Protein AF-A0A954F6G9-F1 (afdb_monomer_lite)

Foldseek 3Di:
DQQLLEDPQDPPPRHLQVLLVQLLVLLLVLLLVLLCVPCVPDDPVVSVVLSCVCLPLQLQLVLLVVVVSLVVRDHHPVDDSVDDDSNRSSSSSSSVLSVCCVPPNSVSSSVCSCVSSDCSSVPDPVPPDDDPVQVVQQVVCVVVVHDGDDDDFPDWDDDPVDIDTD

Secondary structure (DSSP, 8-state):
-TTTTB-TTSTTS--THHHHHHHHHHHHHHHHHHHHHH-TTS-HHHHHHHHHHHTSHHHHHHHHHHTTHHHH-B--TTS-GGG--HHHHHHHHHHHHHHHHHHHHHHHHHHHHHHHHGGGGG--TTS-PPP-HHHHHHHHHHHTTPPPPP-----EES-TTS-EE-

Sequence (166 aa):
MDLALTHASCASGESNERLEFLGDTVLDLIVAHDLFQRHPEQAEGELTQMKSNLVSRATLAHVARELELHRVAKIGGGLNRSSLSKSTLANLYEALVGAIYLDSGLQSARDFVRTSMGSRFRIDSAQKSAPIPKQELQQYAQQQGGDPPTYELLETRGEAHARAFL

pLDDT: mean 83.55, std 13.81, range [40.75, 98.19]

Radius of gyration: 19.76 Å; chains: 1; bounding box: 48×32×52 Å

Structure (mmCIF, N/CA/C/O backbone):
data_AF-A0A954F6G9-F1
#
_entry.id   AF-A0A954F6G9-F1
#
loop_
_atom_site.group_PDB
_atom_site.id
_atom_site.type_symbol
_atom_site.label_atom_id
_atom_site.label_alt_id
_atom_site.label_comp_id
_atom_site.label_asym_id
_atom_site.label_entity_id
_atom_site.label_seq_id
_atom_site.pdbx_PDB_ins_code
_atom_site.Cartn_x
_atom_site.Cartn_y
_atom_site.Cartn_z
_atom_site.occupancy
_atom_site.B_iso_or_equiv
_atom_site.auth_seq_id
_atom_site.auth_comp_id
_atom_site.auth_asym_id
_atom_site.auth_atom_id
_atom_site.pdbx_PDB_model_num
ATOM 1 N N . MET A 1 1 ? 2.674 -2.267 -16.901 1.00 65.88 1 MET A N 1
ATOM 2 C CA . MET A 1 1 ? 3.231 -3.152 -15.846 1.00 65.88 1 MET A CA 1
ATOM 3 C C . MET A 1 1 ? 4.739 -2.998 -15.641 1.00 65.88 1 MET A C 1
ATOM 5 O O . MET A 1 1 ? 5.146 -2.866 -14.496 1.00 65.88 1 MET A O 1
ATOM 9 N N . ASP A 1 2 ? 5.571 -2.977 -16.690 1.00 71.38 2 ASP A N 1
ATOM 10 C CA . ASP A 1 2 ? 7.042 -2.966 -16.542 1.00 71.38 2 ASP A CA 1
ATOM 11 C C . ASP A 1 2 ? 7.626 -1.822 -15.693 1.00 71.38 2 ASP A C 1
ATOM 13 O O . ASP A 1 2 ? 8.581 -2.044 -14.948 1.00 71.38 2 ASP A O 1
ATOM 17 N N . LEU A 1 3 ? 7.050 -0.617 -15.776 1.00 72.94 3 LEU A N 1
ATOM 18 C CA . LEU A 1 3 ? 7.509 0.541 -15.003 1.00 72.94 3 LEU A CA 1
ATOM 19 C C . LEU A 1 3 ? 7.247 0.383 -13.497 1.00 72.94 3 LEU A C 1
ATOM 21 O O . LEU A 1 3 ? 8.101 0.750 -12.705 1.00 72.94 3 LEU A O 1
ATOM 25 N N . ALA A 1 4 ? 6.130 -0.234 -13.088 1.00 66.38 4 ALA A N 1
ATOM 26 C CA . ALA A 1 4 ? 5.790 -0.426 -11.669 1.00 66.38 4 ALA A CA 1
ATOM 27 C C . ALA A 1 4 ? 6.823 -1.277 -10.918 1.00 66.38 4 ALA A C 1
ATOM 29 O O . ALA A 1 4 ? 7.064 -1.087 -9.727 1.00 66.38 4 ALA A O 1
ATOM 30 N N . LEU A 1 5 ? 7.453 -2.204 -11.640 1.00 75.50 5 LEU A N 1
ATOM 31 C CA . LEU A 1 5 ? 8.467 -3.106 -11.110 1.00 75.50 5 LEU A CA 1
ATOM 32 C C . LEU A 1 5 ? 9.878 -2.504 -11.142 1.00 75.50 5 LEU A C 1
ATOM 34 O O . LEU A 1 5 ? 10.811 -3.172 -10.710 1.00 75.50 5 LEU A O 1
ATOM 38 N N . THR A 1 6 ? 10.061 -1.287 -11.661 1.00 74.00 6 THR A N 1
ATOM 39 C CA . THR A 1 6 ? 11.381 -0.672 -11.849 1.00 74.00 6 THR A CA 1
ATOM 40 C C . THR A 1 6 ? 11.707 0.264 -10.695 1.00 74.00 6 THR A C 1
ATOM 42 O O . THR A 1 6 ? 11.185 1.371 -10.600 1.00 74.00 6 THR A O 1
ATOM 45 N N . HIS A 1 7 ? 12.580 -0.188 -9.799 1.00 75.69 7 HIS A N 1
ATOM 46 C CA . HIS A 1 7 ? 13.015 0.606 -8.655 1.00 75.69 7 HIS A CA 1
ATOM 47 C C . HIS A 1 7 ? 13.917 1.775 -9.088 1.00 75.69 7 HIS A C 1
ATOM 49 O O . HIS A 1 7 ? 14.687 1.650 -10.040 1.00 75.69 7 HIS A O 1
ATOM 55 N N . ALA A 1 8 ? 13.913 2.874 -8.325 1.00 72.19 8 ALA A N 1
ATOM 56 C CA . ALA A 1 8 ? 14.722 4.075 -8.580 1.00 72.19 8 ALA A CA 1
ATOM 57 C C . ALA A 1 8 ? 16.247 3.837 -8.646 1.00 72.19 8 ALA A C 1
ATOM 59 O O . ALA A 1 8 ? 16.993 4.660 -9.161 1.00 72.19 8 ALA A O 1
ATOM 60 N N . SER A 1 9 ? 16.731 2.690 -8.159 1.00 60.03 9 SER A N 1
ATOM 61 C CA . SER A 1 9 ? 18.142 2.294 -8.286 1.00 60.03 9 SER A CA 1
ATOM 62 C C . SER A 1 9 ? 18.535 1.807 -9.686 1.00 60.03 9 SER A C 1
ATOM 64 O O . SER A 1 9 ? 19.716 1.557 -9.935 1.00 60.03 9 SER A O 1
ATOM 66 N N . CYS A 1 10 ? 17.578 1.630 -10.599 1.00 64.31 10 CYS A N 1
ATOM 67 C CA . CYS A 1 10 ? 17.859 1.360 -12.002 1.00 64.31 10 CYS A CA 1
ATOM 68 C C . CYS A 1 10 ? 18.316 2.651 -12.701 1.00 64.31 10 CYS A C 1
ATOM 70 O O . CYS A 1 10 ? 17.634 3.667 -12.662 1.00 64.31 10 CYS A O 1
ATOM 72 N N . ALA A 1 11 ? 19.458 2.601 -13.392 1.00 56.81 11 ALA A N 1
ATOM 73 C CA . ALA A 1 11 ? 20.087 3.750 -14.057 1.00 56.81 11 ALA A CA 1
ATOM 74 C C . ALA A 1 11 ? 19.314 4.306 -15.282 1.00 56.81 11 ALA A C 1
ATOM 76 O O . ALA A 1 11 ? 19.848 5.122 -16.026 1.00 56.81 11 ALA A O 1
ATOM 77 N N . SER A 1 12 ? 18.080 3.852 -15.525 1.00 58.03 12 SER A N 1
ATOM 78 C CA . SER A 1 12 ? 17.291 4.109 -16.739 1.00 58.03 12 SER A CA 1
ATOM 79 C C . SER A 1 12 ? 16.444 5.388 -16.709 1.00 58.03 12 SER A C 1
ATOM 81 O O . SER A 1 12 ? 15.658 5.604 -17.624 1.00 58.03 12 SER A O 1
ATOM 83 N N . GLY A 1 13 ? 16.584 6.247 -15.695 1.00 58.19 13 GLY A N 1
ATOM 84 C CA . GLY A 1 13 ? 15.950 7.574 -15.642 1.00 58.19 13 GLY A CA 1
ATOM 85 C C . GLY A 1 13 ? 14.451 7.592 -15.305 1.00 58.19 13 GLY A C 1
ATOM 86 O O . GLY A 1 13 ? 13.997 8.553 -14.694 1.00 58.19 13 GLY A O 1
ATOM 87 N N . GLU A 1 14 ? 13.697 6.534 -15.621 1.00 64.44 14 GLU A N 1
ATOM 88 C CA . GLU A 1 14 ? 12.299 6.364 -15.197 1.00 64.44 14 GLU A CA 1
ATOM 89 C C . GLU A 1 14 ? 12.185 5.332 -14.062 1.00 64.44 14 GLU A C 1
ATOM 91 O O . GLU A 1 14 ? 12.505 4.152 -14.235 1.00 64.44 14 GLU A O 1
ATOM 96 N N . SER A 1 15 ? 11.740 5.797 -12.890 1.00 78.75 15 SER A N 1
ATOM 97 C CA . SER A 1 15 ? 11.483 5.006 -11.681 1.00 78.75 15 SER A CA 1
ATOM 98 C C . SER A 1 15 ? 9.979 4.783 -11.479 1.00 78.75 15 SER A C 1
ATOM 100 O O . SER A 1 15 ? 9.130 5.485 -12.038 1.00 78.75 15 SER A O 1
ATOM 102 N N . ASN A 1 16 ? 9.630 3.821 -10.630 1.00 86.62 16 ASN A N 1
ATOM 103 C CA . ASN A 1 16 ? 8.250 3.580 -10.225 1.00 86.62 16 ASN A CA 1
ATOM 104 C C . ASN A 1 16 ? 7.673 4.641 -9.266 1.00 86.62 16 ASN A C 1
ATOM 106 O O . ASN A 1 16 ? 6.495 4.552 -8.942 1.00 86.62 16 ASN A O 1
ATOM 110 N N . GLU A 1 17 ? 8.430 5.667 -8.866 1.00 89.25 17 GLU A N 1
ATOM 111 C CA . GLU A 1 17 ? 8.031 6.649 -7.838 1.00 89.25 17 GLU A CA 1
ATOM 112 C C . GLU A 1 17 ? 6.766 7.437 -8.216 1.00 89.25 17 GLU A C 1
ATOM 114 O O . GLU A 1 17 ? 5.915 7.721 -7.378 1.00 89.25 17 GLU A O 1
ATOM 119 N N . ARG A 1 18 ? 6.580 7.758 -9.504 1.00 93.12 18 ARG A N 1
ATOM 120 C CA . ARG A 1 18 ? 5.346 8.422 -9.967 1.00 93.12 18 ARG A CA 1
ATOM 121 C C . ARG A 1 18 ? 4.127 7.503 -9.889 1.00 93.12 18 ARG A C 1
ATOM 123 O O . ARG A 1 18 ? 3.020 7.977 -9.643 1.00 93.12 18 ARG A O 1
ATOM 130 N N . LEU A 1 19 ? 4.329 6.208 -10.137 1.00 93.19 19 LEU A N 1
ATOM 131 C CA . LEU A 1 19 ? 3.275 5.203 -10.009 1.00 93.19 19 LEU A CA 1
ATOM 132 C C . LEU A 1 19 ? 2.983 4.901 -8.543 1.00 93.19 19 LEU A C 1
ATOM 134 O O . LEU A 1 19 ? 1.821 4.719 -8.213 1.00 93.19 19 LEU A O 1
ATOM 138 N N . GLU A 1 20 ? 4.007 4.873 -7.690 1.00 94.94 20 GLU A N 1
ATOM 139 C CA . GLU A 1 20 ? 3.883 4.778 -6.233 1.00 94.94 20 GLU A CA 1
ATOM 140 C C . GLU A 1 20 ? 3.014 5.917 -5.704 1.00 94.94 20 GLU A C 1
ATOM 142 O O . GLU A 1 20 ? 1.981 5.653 -5.105 1.00 94.94 20 GLU A O 1
ATOM 147 N N . PHE A 1 21 ? 3.350 7.169 -6.030 1.00 95.81 21 PHE A N 1
ATOM 148 C CA . PHE A 1 21 ? 2.579 8.342 -5.611 1.00 95.81 21 PHE A CA 1
ATOM 149 C C . PHE A 1 21 ? 1.091 8.254 -5.997 1.00 95.81 21 PHE A C 1
ATOM 151 O O . PHE A 1 21 ? 0.204 8.498 -5.179 1.00 95.81 21 PHE A O 1
ATOM 158 N N . LEU A 1 22 ? 0.802 7.887 -7.251 1.00 97.06 22 LEU A N 1
ATOM 159 C CA . LEU A 1 22 ? -0.576 7.701 -7.710 1.00 97.06 22 LEU A CA 1
ATOM 160 C C . LEU A 1 22 ? -1.248 6.513 -7.010 1.00 97.06 22 LEU A C 1
ATOM 162 O O . LEU A 1 22 ? -2.413 6.585 -6.621 1.00 97.06 22 LEU A O 1
ATOM 166 N N . GLY A 1 23 ? -0.515 5.413 -6.890 1.00 97.81 23 GLY A N 1
ATOM 167 C CA . GLY A 1 23 ? -0.977 4.160 -6.324 1.00 97.81 23 GLY A CA 1
ATOM 168 C C . GLY A 1 23 ? -1.319 4.253 -4.848 1.00 97.81 23 GLY A C 1
ATOM 169 O O . GLY A 1 23 ? -2.334 3.690 -4.456 1.00 97.81 23 GLY A O 1
ATOM 170 N N . ASP A 1 24 ? -0.545 5.009 -4.070 1.00 97.62 24 ASP A N 1
ATOM 171 C CA . ASP A 1 24 ? -0.822 5.329 -2.667 1.00 97.62 24 ASP A CA 1
ATOM 172 C C . ASP A 1 24 ? -2.183 6.021 -2.531 1.00 97.62 24 ASP A C 1
ATOM 174 O O . ASP A 1 24 ? -3.072 5.519 -1.849 1.00 97.62 24 ASP A O 1
ATOM 178 N N . THR A 1 25 ? -2.423 7.083 -3.310 1.00 98.19 25 THR A N 1
ATOM 179 C CA . THR A 1 25 ? -3.711 7.804 -3.290 1.00 98.19 25 THR A CA 1
ATOM 180 C C . THR A 1 25 ? -4.886 6.902 -3.690 1.00 98.19 25 THR A C 1
ATOM 182 O O . THR A 1 25 ? -5.958 6.943 -3.079 1.00 98.19 25 THR A O 1
ATOM 185 N N . VAL A 1 26 ? -4.706 6.073 -4.723 1.00 98.12 26 VAL A N 1
ATOM 186 C CA . VAL A 1 26 ? -5.742 5.134 -5.186 1.00 98.12 26 VAL A CA 1
ATOM 187 C C . VAL A 1 26 ? -6.017 4.054 -4.137 1.00 98.12 26 VAL A C 1
ATOM 189 O O . VAL A 1 26 ? -7.179 3.727 -3.884 1.00 98.12 26 VAL A O 1
ATOM 192 N N . LEU A 1 27 ? -4.970 3.510 -3.518 1.00 97.94 27 LEU A N 1
ATOM 193 C CA . LEU A 1 27 ? -5.073 2.519 -2.453 1.00 97.94 27 LEU A CA 1
ATOM 194 C C . LEU A 1 27 ? -5.817 3.094 -1.244 1.00 97.94 27 LEU A C 1
ATOM 196 O O . LEU A 1 27 ? -6.743 2.453 -0.745 1.00 97.94 27 LEU A O 1
ATOM 200 N N . ASP A 1 28 ? -5.468 4.309 -0.829 1.00 97.38 28 ASP A N 1
ATOM 201 C CA . ASP A 1 28 ? -6.100 5.008 0.289 1.00 97.38 28 ASP A CA 1
ATOM 202 C C . ASP A 1 28 ? -7.601 5.211 0.058 1.00 97.38 28 ASP A C 1
ATOM 204 O O . ASP A 1 28 ? -8.412 4.940 0.948 1.00 97.38 28 ASP A O 1
ATOM 208 N N . LEU A 1 29 ? -7.987 5.616 -1.159 1.00 97.88 29 LEU A N 1
ATOM 209 C CA . LEU A 1 29 ? -9.390 5.748 -1.554 1.00 97.88 29 LEU A CA 1
ATOM 210 C C . LEU A 1 29 ? -10.127 4.405 -1.480 1.00 97.88 29 LEU A C 1
ATOM 212 O O . LEU A 1 29 ? -11.224 4.335 -0.925 1.00 97.88 29 LEU A O 1
ATOM 216 N N . ILE A 1 30 ? -9.539 3.343 -2.039 1.00 96.31 30 ILE A N 1
ATOM 217 C CA . ILE A 1 30 ? -10.142 2.004 -2.054 1.00 96.31 30 ILE A CA 1
ATOM 218 C C . ILE A 1 30 ? -10.362 1.495 -0.626 1.00 96.31 30 ILE A C 1
ATOM 220 O O . ILE A 1 30 ? -11.447 1.000 -0.314 1.00 96.31 30 ILE A O 1
ATOM 224 N N . VAL A 1 31 ? -9.349 1.616 0.236 1.00 95.06 31 VAL A N 1
ATOM 225 C CA . VAL A 1 31 ? -9.421 1.142 1.624 1.00 95.06 31 VAL A CA 1
ATOM 226 C C . VAL A 1 31 ? -10.416 1.976 2.427 1.00 95.06 31 VAL A C 1
ATOM 228 O O . VAL A 1 31 ? -11.253 1.402 3.122 1.00 95.06 31 VAL A O 1
ATOM 231 N N . ALA A 1 32 ? -10.386 3.306 2.303 1.00 95.44 32 ALA A N 1
ATOM 232 C CA . ALA A 1 32 ? -11.336 4.180 2.988 1.00 95.44 32 ALA A CA 1
ATOM 233 C C . ALA A 1 32 ? -12.786 3.892 2.568 1.00 95.44 32 ALA A C 1
ATOM 235 O O . ALA A 1 32 ? -13.667 3.801 3.423 1.00 95.44 32 ALA A O 1
ATOM 236 N N . HIS A 1 33 ? -13.034 3.691 1.268 1.00 94.69 33 HIS A N 1
ATOM 237 C CA . HIS A 1 33 ? -14.361 3.342 0.754 1.00 94.69 33 HIS A CA 1
ATOM 238 C C . HIS A 1 33 ? -14.844 1.997 1.310 1.00 94.69 33 HIS A C 1
ATOM 240 O O . HIS A 1 33 ? -15.978 1.900 1.780 1.00 94.69 33 HIS A O 1
ATOM 246 N N . ASP A 1 34 ? -13.994 0.971 1.299 1.00 91.44 34 ASP A N 1
ATOM 247 C CA . ASP A 1 34 ? -14.367 -0.361 1.784 1.00 91.44 34 ASP A CA 1
ATOM 248 C C . ASP A 1 34 ? -14.638 -0.372 3.301 1.00 91.44 34 ASP A C 1
ATOM 250 O O . ASP A 1 34 ? -15.631 -0.960 3.735 1.00 91.44 34 ASP A O 1
ATOM 254 N N . LEU A 1 35 ? -13.833 0.345 4.095 1.00 91.56 35 LEU A N 1
ATOM 255 C CA . LEU A 1 35 ? -14.060 0.507 5.535 1.00 91.56 35 LEU A CA 1
ATOM 256 C C . LEU A 1 35 ? -15.363 1.260 5.828 1.00 91.56 35 LEU A C 1
ATOM 258 O O . LEU A 1 35 ? -16.164 0.791 6.634 1.00 91.56 35 LEU A O 1
ATOM 262 N N . PHE A 1 36 ? -15.611 2.374 5.131 1.00 92.50 36 PHE A N 1
ATOM 263 C CA . PHE A 1 36 ? -16.841 3.157 5.282 1.00 92.50 36 PHE A CA 1
ATOM 264 C C . PHE A 1 36 ? -18.099 2.323 5.001 1.00 92.50 36 PHE A C 1
ATOM 266 O O . PHE A 1 36 ? -19.104 2.455 5.694 1.00 92.50 36 PHE A O 1
ATOM 273 N N . GLN A 1 37 ? -18.056 1.437 3.999 1.00 90.94 37 GLN A N 1
ATOM 274 C CA . GLN A 1 37 ? -19.197 0.577 3.671 1.00 90.94 37 GLN A CA 1
ATOM 275 C C . GLN A 1 37 ? -19.403 -0.576 4.655 1.00 90.94 37 GLN A C 1
ATOM 277 O O . GLN A 1 37 ? -20.540 -1.004 4.851 1.00 90.94 37 GLN A O 1
ATOM 282 N N . ARG A 1 38 ? -18.327 -1.120 5.230 1.00 87.88 38 ARG A N 1
ATOM 283 C CA . ARG A 1 38 ? -18.398 -2.306 6.100 1.00 87.88 38 ARG A CA 1
ATOM 284 C C . ARG A 1 38 ? -18.653 -1.990 7.561 1.00 87.88 38 ARG A C 1
ATOM 286 O O . ARG A 1 38 ? -19.151 -2.859 8.267 1.00 87.88 38 ARG A O 1
ATOM 293 N N . HIS A 1 39 ? -18.314 -0.781 7.985 1.00 88.19 39 HIS A N 1
ATOM 294 C CA . HIS A 1 39 ? -18.376 -0.366 9.378 1.00 88.19 39 HIS A CA 1
ATOM 295 C C . HIS A 1 39 ? -19.186 0.931 9.541 1.00 88.19 39 HIS A C 1
ATOM 297 O O . HIS A 1 39 ? -18.642 1.935 10.005 1.00 88.19 39 HIS A O 1
ATOM 303 N N . PRO A 1 40 ? -20.474 0.947 9.140 1.00 89.69 40 PRO A N 1
ATOM 304 C CA . PRO A 1 40 ? -21.302 2.155 9.174 1.00 89.69 40 PRO A CA 1
ATOM 305 C C . PRO A 1 40 ? -21.521 2.719 10.588 1.00 89.69 40 PRO A C 1
ATOM 307 O O . PRO A 1 40 ? -21.887 3.884 10.729 1.00 89.69 40 PRO A O 1
ATOM 310 N N . GLU A 1 41 ? -21.321 1.910 11.627 1.00 89.81 41 GLU A N 1
ATOM 311 C CA . GLU A 1 41 ? -21.453 2.296 13.035 1.00 89.81 41 GLU A CA 1
ATOM 312 C C . GLU A 1 41 ? -20.169 2.837 13.684 1.00 89.81 41 GLU A C 1
ATOM 314 O O . GLU A 1 41 ? -20.234 3.336 14.807 1.00 89.81 41 GLU A O 1
ATOM 319 N N . GLN A 1 42 ? -19.012 2.722 13.024 1.00 87.56 42 GLN A N 1
ATOM 320 C CA . GLN A 1 42 ? -17.728 3.156 13.587 1.00 87.56 42 GLN A CA 1
ATOM 321 C C . GLN A 1 42 ? -17.524 4.666 13.422 1.00 87.56 42 GLN A C 1
ATOM 323 O O . GLN A 1 42 ? -17.931 5.272 12.425 1.00 87.56 42 GLN A O 1
ATOM 328 N N . ALA A 1 43 ? -16.854 5.278 14.395 1.00 91.06 43 ALA A N 1
ATOM 329 C CA . ALA A 1 43 ? -16.509 6.694 14.337 1.00 91.06 43 ALA A CA 1
ATOM 330 C C . ALA A 1 43 ? -15.362 6.959 13.343 1.00 91.06 43 ALA A C 1
ATOM 332 O O . ALA A 1 43 ? -14.548 6.083 13.051 1.00 91.06 43 ALA A O 1
ATOM 333 N N . GLU A 1 44 ? -15.240 8.203 12.869 1.00 91.88 44 GLU A N 1
ATOM 334 C CA . GLU A 1 44 ? -14.182 8.609 11.927 1.00 91.88 44 GLU A CA 1
ATOM 335 C C . GLU A 1 44 ? -12.775 8.240 12.426 1.00 91.88 44 GLU A C 1
ATOM 337 O O . GLU A 1 44 ? -12.007 7.645 11.675 1.00 91.88 44 GLU A O 1
ATOM 342 N N . GLY A 1 45 ? -12.463 8.486 13.702 1.00 89.12 45 GLY A N 1
ATOM 343 C CA . GLY A 1 45 ? -11.156 8.146 14.272 1.00 89.12 45 GLY A CA 1
ATOM 344 C C . GLY A 1 45 ? -10.847 6.642 14.254 1.00 89.12 45 GLY A C 1
ATOM 345 O O . GLY A 1 45 ? -9.705 6.248 14.012 1.00 89.12 45 GLY A O 1
ATOM 346 N N . GLU A 1 46 ? -11.860 5.791 14.442 1.00 88.38 46 GLU A N 1
ATOM 347 C CA . GLU A 1 46 ? -11.715 4.331 14.361 1.00 88.38 46 GLU A CA 1
ATOM 348 C C . GLU A 1 46 ? -11.446 3.898 12.915 1.00 88.38 46 GLU A C 1
ATOM 350 O O . GLU A 1 46 ? -10.514 3.130 12.662 1.00 88.38 46 GLU A O 1
ATOM 355 N N . LEU A 1 47 ? -12.189 4.454 11.951 1.00 89.19 47 LEU A N 1
ATOM 356 C CA . LEU A 1 47 ? -11.978 4.209 10.521 1.00 89.19 47 LEU A CA 1
ATOM 357 C C . LEU A 1 47 ? -10.584 4.669 10.069 1.00 89.19 47 LEU A C 1
ATOM 359 O O . LEU A 1 47 ? -9.894 3.943 9.349 1.00 89.19 47 LEU A O 1
ATOM 363 N N . THR A 1 48 ? -10.129 5.834 10.534 1.00 91.44 48 THR A N 1
ATOM 364 C CA . THR A 1 48 ? -8.789 6.370 10.255 1.00 91.44 48 THR A CA 1
ATOM 365 C C . THR A 1 48 ? -7.692 5.467 10.825 1.00 91.44 48 THR A C 1
ATOM 367 O O . THR A 1 48 ? -6.695 5.193 10.142 1.00 91.44 48 THR A O 1
ATOM 370 N N . GLN A 1 49 ? -7.881 4.924 12.032 1.00 89.75 49 GLN A N 1
ATOM 371 C CA . GLN A 1 49 ? -6.948 3.962 12.623 1.00 89.75 49 GLN A CA 1
ATOM 372 C C . GLN A 1 49 ? -6.922 2.633 11.850 1.00 89.75 49 GLN A C 1
ATOM 374 O O . GLN A 1 49 ? -5.840 2.109 11.563 1.00 89.75 49 GLN A O 1
ATOM 379 N N . MET A 1 50 ? -8.089 2.099 11.471 1.00 90.50 50 MET A N 1
ATOM 380 C CA . MET A 1 50 ? -8.188 0.883 10.654 1.00 90.50 50 MET A CA 1
ATOM 381 C C . MET A 1 50 ? -7.506 1.066 9.297 1.00 90.50 50 MET A C 1
ATOM 383 O O . MET A 1 50 ? -6.696 0.219 8.905 1.00 90.50 50 MET A O 1
ATOM 387 N N . LYS A 1 51 ? -7.763 2.194 8.617 1.00 93.81 51 LYS A N 1
ATOM 388 C CA . LYS A 1 51 ? -7.109 2.545 7.350 1.00 93.81 51 LYS A CA 1
ATOM 389 C C . LYS A 1 51 ? -5.596 2.532 7.522 1.00 93.81 51 LYS A C 1
ATOM 391 O O . LYS A 1 51 ? -4.913 1.801 6.812 1.00 93.81 51 LYS A O 1
ATOM 396 N N . SER A 1 52 ? -5.088 3.261 8.518 1.00 91.88 52 SER A N 1
ATOM 397 C CA . SER A 1 52 ? -3.649 3.391 8.784 1.00 91.88 52 SER A CA 1
ATOM 398 C C . SER A 1 52 ? -2.965 2.042 9.027 1.00 91.88 52 SER A C 1
ATOM 400 O O . SER A 1 52 ? -1.837 1.830 8.582 1.00 91.88 52 SER A O 1
ATOM 402 N N . ASN A 1 53 ? -3.645 1.102 9.690 1.00 90.44 53 ASN A N 1
ATOM 403 C CA . ASN A 1 53 ? -3.133 -0.254 9.897 1.00 90.44 53 ASN A CA 1
ATOM 404 C C . ASN A 1 53 ? -3.077 -1.054 8.581 1.00 90.44 53 ASN A C 1
ATOM 406 O O . ASN A 1 53 ? -2.082 -1.740 8.306 1.00 90.44 53 ASN A O 1
ATOM 410 N N . LEU A 1 54 ? -4.124 -0.954 7.755 1.00 91.75 54 LEU A N 1
ATOM 411 C CA . LEU A 1 54 ? -4.237 -1.665 6.479 1.00 91.75 54 LEU A CA 1
ATOM 412 C C . LEU A 1 54 ? -3.228 -1.176 5.441 1.00 91.75 54 LEU A C 1
ATOM 414 O O . LEU A 1 54 ? -2.561 -2.003 4.820 1.00 91.75 54 LEU A O 1
ATOM 418 N N . VAL A 1 55 ? -3.063 0.139 5.298 1.00 94.88 55 VAL A N 1
ATOM 419 C CA . VAL A 1 55 ? -2.106 0.730 4.345 1.00 94.88 55 VAL A CA 1
ATOM 420 C C . VAL A 1 55 ? -0.714 0.942 4.946 1.00 94.88 55 VAL A C 1
ATOM 422 O O . VAL A 1 55 ? 0.142 1.590 4.355 1.00 94.88 55 VAL A O 1
ATOM 425 N N . SER A 1 56 ? -0.433 0.387 6.130 1.00 94.25 56 SER A N 1
ATOM 426 C CA . SER A 1 56 ? 0.893 0.531 6.731 1.00 94.25 56 SER A CA 1
ATOM 427 C C . SER A 1 56 ? 1.972 -0.142 5.876 1.00 94.25 56 SER A C 1
ATOM 429 O O . SER A 1 56 ? 1.782 -1.245 5.353 1.00 94.25 56 SER A O 1
ATOM 431 N N . ARG A 1 57 ? 3.178 0.445 5.838 1.00 94.44 57 ARG A N 1
ATOM 432 C CA . ARG A 1 57 ? 4.341 -0.155 5.148 1.00 94.44 57 ARG A CA 1
ATOM 433 C C . ARG A 1 57 ? 4.592 -1.608 5.551 1.00 94.44 57 ARG A C 1
ATOM 435 O O . ARG A 1 57 ? 5.075 -2.395 4.748 1.00 94.44 57 ARG A O 1
ATOM 442 N N . ALA A 1 58 ? 4.312 -1.972 6.804 1.00 92.94 58 ALA A N 1
ATOM 443 C CA . ALA A 1 58 ? 4.481 -3.343 7.275 1.00 92.94 58 ALA A CA 1
ATOM 444 C C . ALA A 1 58 ? 3.484 -4.299 6.606 1.00 92.94 58 ALA A C 1
ATOM 446 O O . ALA A 1 58 ? 3.895 -5.360 6.132 1.00 92.94 58 ALA A O 1
ATOM 447 N N . THR A 1 59 ? 2.212 -3.903 6.535 1.00 93.56 59 THR A N 1
ATOM 448 C CA . THR A 1 59 ? 1.147 -4.661 5.871 1.00 93.56 59 THR A CA 1
ATOM 449 C C . THR A 1 59 ? 1.417 -4.778 4.375 1.00 93.56 59 THR A C 1
ATOM 451 O O . THR A 1 59 ? 1.455 -5.891 3.847 1.00 93.56 59 THR A O 1
ATOM 454 N N . LEU A 1 60 ? 1.701 -3.661 3.702 1.00 95.94 60 LEU A N 1
ATOM 455 C CA . LEU A 1 60 ? 1.940 -3.643 2.256 1.00 95.94 60 LEU A CA 1
ATOM 456 C C . LEU A 1 60 ? 3.192 -4.433 1.870 1.00 95.94 60 LEU A C 1
ATOM 458 O O . LEU A 1 60 ? 3.155 -5.226 0.932 1.00 95.94 60 LEU A O 1
ATOM 462 N N . ALA A 1 61 ? 4.277 -4.328 2.645 1.00 94.38 61 ALA A N 1
ATOM 463 C CA . ALA A 1 61 ? 5.473 -5.137 2.417 1.00 94.38 61 ALA A CA 1
ATOM 464 C C . ALA A 1 61 ? 5.213 -6.641 2.559 1.00 94.38 61 ALA A C 1
ATOM 466 O O . ALA A 1 61 ? 5.848 -7.454 1.885 1.00 94.38 61 ALA A O 1
ATOM 467 N N . HIS A 1 62 ? 4.319 -7.019 3.470 1.00 93.38 62 HIS A N 1
ATOM 468 C CA . HIS A 1 62 ? 3.949 -8.409 3.670 1.00 93.38 62 HIS A CA 1
ATOM 469 C C . HIS A 1 62 ? 3.117 -8.931 2.489 1.00 93.38 62 HIS A C 1
ATOM 471 O O . HIS A 1 62 ? 3.483 -9.956 1.918 1.00 93.38 62 HIS A O 1
ATOM 477 N N . VAL A 1 63 ? 2.108 -8.178 2.041 1.00 94.38 63 VAL A N 1
ATOM 478 C CA . VAL A 1 63 ? 1.313 -8.513 0.841 1.00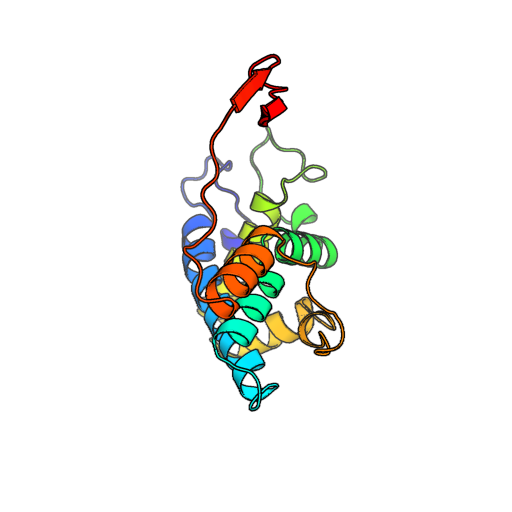 94.38 63 VAL A CA 1
ATOM 479 C C . VAL A 1 63 ? 2.197 -8.579 -0.411 1.00 94.38 63 VAL A C 1
ATOM 481 O O . VAL A 1 63 ? 2.117 -9.528 -1.186 1.00 94.38 63 VAL A O 1
ATOM 484 N N . ALA A 1 64 ? 3.125 -7.636 -0.583 1.00 94.19 64 ALA A N 1
ATOM 485 C CA . ALA A 1 64 ? 4.088 -7.649 -1.684 1.00 94.19 64 ALA A CA 1
ATOM 486 C C . ALA A 1 64 ? 4.973 -8.909 -1.700 1.00 94.19 64 ALA A C 1
ATOM 488 O O . ALA A 1 64 ? 5.387 -9.368 -2.766 1.00 94.19 64 ALA A O 1
ATOM 489 N N . ARG A 1 65 ? 5.286 -9.480 -0.528 1.00 92.75 65 ARG A N 1
ATOM 490 C CA . ARG A 1 65 ? 6.013 -10.755 -0.441 1.00 92.75 65 ARG A CA 1
ATOM 491 C C . ARG A 1 65 ? 5.137 -11.947 -0.790 1.00 92.75 65 ARG A C 1
ATOM 493 O O . ARG A 1 65 ? 5.633 -12.820 -1.494 1.00 92.75 65 ARG A O 1
ATOM 500 N N . GLU A 1 66 ? 3.887 -11.968 -0.333 1.00 93.06 66 GLU A N 1
ATOM 501 C CA . GLU A 1 66 ? 2.914 -13.015 -0.684 1.00 93.06 66 GLU A CA 1
ATOM 502 C C . GLU A 1 66 ? 2.671 -13.069 -2.198 1.00 93.06 66 GLU A C 1
ATOM 504 O O . GLU A 1 66 ? 2.611 -14.149 -2.775 1.00 93.06 66 GLU A O 1
ATOM 509 N N . LEU A 1 67 ? 2.633 -11.907 -2.854 1.00 92.56 67 LEU A N 1
ATOM 510 C CA . LEU A 1 67 ? 2.547 -11.775 -4.313 1.00 92.56 67 LEU A CA 1
ATOM 511 C C . LEU A 1 67 ? 3.884 -12.001 -5.041 1.00 92.56 67 LEU A C 1
ATOM 513 O O . LEU A 1 67 ? 3.975 -11.807 -6.250 1.00 92.56 67 LEU A O 1
ATOM 517 N N . GLU A 1 68 ? 4.943 -12.342 -4.309 1.00 93.06 68 GLU A N 1
ATOM 518 C CA . GLU A 1 68 ? 6.295 -12.542 -4.827 1.00 93.06 68 GLU A CA 1
ATOM 519 C C . GLU A 1 68 ? 6.879 -11.354 -5.627 1.00 93.06 68 GLU A C 1
ATOM 521 O O . GLU A 1 68 ? 7.802 -11.532 -6.426 1.00 93.06 68 GLU A O 1
ATOM 526 N N . LEU A 1 69 ? 6.432 -10.113 -5.372 1.00 90.44 69 LEU A N 1
ATOM 527 C CA . LEU A 1 69 ? 6.868 -8.922 -6.129 1.00 90.44 69 LEU A CA 1
ATOM 528 C C . LEU A 1 69 ? 8.386 -8.704 -6.075 1.00 90.44 69 LEU A C 1
ATOM 530 O O . LEU A 1 69 ? 9.000 -8.250 -7.036 1.00 90.44 69 LEU A O 1
ATOM 534 N N . HIS A 1 70 ? 9.017 -9.106 -4.972 1.00 88.00 70 HIS A N 1
ATOM 535 C CA . HIS A 1 70 ? 10.469 -9.093 -4.796 1.00 88.00 70 HIS A CA 1
ATOM 536 C C . HIS A 1 70 ? 11.241 -9.895 -5.859 1.00 88.00 70 HIS A C 1
ATOM 538 O O . HIS A 1 70 ? 12.391 -9.568 -6.156 1.00 88.00 70 HIS A O 1
ATOM 544 N N . ARG A 1 71 ? 10.633 -10.937 -6.443 1.00 86.06 71 ARG A N 1
ATOM 545 C CA . ARG A 1 71 ? 11.274 -11.790 -7.457 1.00 86.06 71 ARG A CA 1
ATOM 546 C C . ARG A 1 71 ? 11.270 -11.152 -8.838 1.00 86.06 71 ARG A C 1
ATOM 548 O O . ARG A 1 71 ? 12.232 -11.327 -9.590 1.00 86.06 71 ARG A O 1
ATOM 555 N N . VAL A 1 72 ? 10.201 -10.419 -9.144 1.00 84.38 72 VAL A N 1
ATOM 556 C CA . VAL A 1 72 ? 9.951 -9.793 -10.451 1.00 84.38 72 VAL A CA 1
ATOM 557 C C . VAL A 1 72 ? 10.389 -8.329 -10.512 1.00 84.38 72 VAL A C 1
ATOM 559 O O . VAL A 1 72 ? 10.499 -7.772 -11.602 1.00 84.38 72 VAL A O 1
ATOM 562 N N . ALA A 1 73 ? 10.691 -7.713 -9.367 1.00 83.81 73 ALA A N 1
ATOM 563 C CA . ALA A 1 73 ? 11.236 -6.365 -9.301 1.00 83.81 73 ALA A CA 1
ATOM 564 C C . ALA A 1 73 ? 12.563 -6.244 -10.077 1.00 83.81 73 ALA A C 1
ATOM 566 O O . ALA A 1 73 ? 13.491 -7.051 -9.932 1.00 83.81 73 ALA A O 1
ATOM 567 N N . LYS A 1 74 ? 12.656 -5.195 -10.894 1.00 81.62 74 LYS A N 1
ATOM 568 C CA . LYS A 1 74 ? 13.860 -4.741 -11.589 1.00 81.62 74 LYS A CA 1
ATOM 569 C C . LYS A 1 74 ? 14.582 -3.765 -10.668 1.00 81.62 74 LYS A C 1
ATOM 571 O O . LYS A 1 74 ? 14.044 -2.726 -10.293 1.00 81.62 74 LYS A O 1
ATOM 576 N N . ILE A 1 75 ? 15.786 -4.143 -10.257 1.00 78.69 75 ILE A N 1
ATOM 577 C CA . ILE A 1 75 ? 16.547 -3.456 -9.214 1.00 78.69 75 ILE A CA 1
ATOM 578 C C . ILE A 1 75 ? 17.996 -3.341 -9.680 1.00 78.69 75 ILE A C 1
ATOM 580 O O . ILE A 1 75 ? 18.518 -4.282 -10.284 1.00 78.69 75 ILE A O 1
ATOM 584 N N . GLY A 1 76 ? 18.639 -2.199 -9.427 1.00 71.50 76 GLY A N 1
ATOM 585 C CA . GLY A 1 76 ? 20.048 -1.981 -9.764 1.00 71.50 76 GLY A CA 1
ATOM 586 C C . GLY A 1 76 ? 20.986 -2.982 -9.076 1.00 71.50 76 GLY A C 1
ATOM 587 O O . GLY A 1 76 ? 20.683 -3.486 -7.995 1.00 71.50 76 GLY A O 1
ATOM 588 N N . GLY A 1 77 ? 22.147 -3.245 -9.689 1.00 59.50 77 GLY A N 1
ATOM 589 C CA . GLY A 1 77 ? 23.056 -4.349 -9.330 1.00 59.50 77 GLY A CA 1
ATOM 590 C C . GLY A 1 77 ? 23.607 -4.367 -7.895 1.00 59.50 77 GLY A C 1
ATOM 591 O O . GLY A 1 77 ? 24.179 -5.372 -7.491 1.00 59.50 77 GLY A O 1
ATOM 592 N N . GLY A 1 78 ? 23.418 -3.298 -7.113 1.00 63.44 78 GLY A N 1
ATOM 593 C CA . GLY A 1 78 ? 23.805 -3.229 -5.698 1.00 63.44 78 GLY A CA 1
ATOM 594 C C . GLY A 1 78 ? 22.759 -3.748 -4.701 1.00 63.44 78 GLY A C 1
ATOM 595 O O . GLY A 1 78 ? 23.045 -3.808 -3.508 1.00 63.44 78 GLY A O 1
ATOM 596 N N . LEU A 1 79 ? 21.549 -4.107 -5.145 1.00 67.75 79 LEU A N 1
ATOM 597 C CA . LEU A 1 79 ? 20.463 -4.564 -4.270 1.00 67.75 79 LEU A CA 1
ATOM 598 C C . LEU A 1 79 ? 20.199 -6.062 -4.438 1.00 67.75 79 LEU A C 1
ATOM 600 O O . LEU A 1 79 ? 19.972 -6.559 -5.540 1.00 67.75 79 LEU A O 1
ATOM 604 N N . ASN A 1 80 ? 20.158 -6.784 -3.318 1.00 73.00 80 ASN A N 1
ATOM 605 C CA . ASN A 1 80 ? 19.778 -8.192 -3.300 1.00 73.00 80 ASN A CA 1
ATOM 606 C C . ASN A 1 80 ? 18.247 -8.324 -3.235 1.00 73.00 80 ASN A C 1
ATOM 608 O O . ASN A 1 80 ? 17.605 -7.869 -2.286 1.00 73.00 80 ASN A O 1
ATOM 612 N N . ARG A 1 81 ? 17.663 -8.996 -4.237 1.00 69.75 81 ARG A N 1
ATOM 613 C CA . ARG A 1 81 ? 16.214 -9.260 -4.352 1.00 69.75 81 ARG A CA 1
ATOM 614 C C . ARG A 1 81 ? 15.623 -9.963 -3.125 1.00 69.75 81 ARG A C 1
ATOM 616 O O . ARG A 1 81 ? 14.453 -9.779 -2.806 1.00 69.75 81 ARG A O 1
ATOM 623 N N . SER A 1 82 ? 16.436 -10.741 -2.416 1.00 71.00 82 SER A N 1
ATOM 624 C CA . SER A 1 82 ? 16.032 -11.502 -1.227 1.00 71.00 82 SER A CA 1
ATOM 625 C C . SER A 1 82 ? 15.956 -10.638 0.036 1.00 71.00 82 SER A C 1
ATOM 627 O O . SER A 1 82 ? 15.332 -11.033 1.018 1.00 71.00 82 SER A O 1
ATOM 629 N N . SER A 1 83 ? 16.583 -9.458 0.029 1.00 78.81 83 SER A N 1
ATOM 630 C CA . SER A 1 83 ? 16.741 -8.594 1.205 1.00 78.81 83 SER A CA 1
ATOM 631 C C . SER A 1 83 ? 16.156 -7.197 0.998 1.00 78.81 83 SER A C 1
ATOM 633 O O . SER A 1 83 ? 16.651 -6.225 1.572 1.00 78.81 83 SER A O 1
ATOM 635 N N . LEU A 1 84 ? 15.115 -7.070 0.169 1.00 85.56 84 LEU A N 1
ATOM 636 C CA . LEU A 1 84 ? 14.447 -5.785 -0.021 1.00 85.56 84 LEU A CA 1
ATOM 637 C C . LEU A 1 84 ? 13.833 -5.281 1.282 1.00 85.56 84 LEU A C 1
ATOM 639 O O . LEU A 1 84 ? 13.228 -6.036 2.055 1.00 85.56 84 LEU A O 1
ATOM 643 N N . SER A 1 85 ? 13.999 -3.976 1.499 1.00 90.81 85 SER A N 1
ATOM 644 C CA . SER A 1 85 ? 13.449 -3.282 2.655 1.00 90.81 85 SER A CA 1
ATOM 645 C C . SER A 1 85 ? 11.918 -3.333 2.643 1.00 90.81 85 SER A C 1
ATOM 647 O O . SER A 1 85 ? 11.290 -3.479 1.592 1.00 90.81 85 SER A O 1
ATOM 649 N N . LYS A 1 86 ? 11.298 -3.167 3.819 1.00 92.31 86 LYS A N 1
ATOM 650 C CA . LYS A 1 86 ? 9.834 -3.040 3.908 1.00 92.31 86 LYS A CA 1
ATOM 651 C C . LYS A 1 86 ? 9.327 -1.859 3.076 1.00 92.31 86 LYS A C 1
ATOM 653 O O . LYS A 1 86 ? 8.303 -1.996 2.430 1.00 92.31 86 LYS A O 1
ATOM 658 N N . SER A 1 87 ? 10.064 -0.745 3.052 1.00 91.69 87 SER A N 1
ATOM 659 C CA . SER A 1 87 ? 9.691 0.416 2.238 1.00 91.69 87 SER A CA 1
ATOM 660 C C . SER A 1 87 ? 9.671 0.049 0.760 1.00 91.69 87 SER A C 1
ATOM 662 O O . SER A 1 87 ? 8.639 0.156 0.129 1.00 91.69 87 SER A O 1
ATOM 664 N N . THR A 1 88 ? 10.756 -0.517 0.228 1.00 91.56 88 THR A N 1
ATOM 665 C CA . THR A 1 88 ? 10.827 -0.919 -1.186 1.00 91.56 88 THR A CA 1
ATOM 666 C C . THR A 1 88 ? 9.692 -1.863 -1.586 1.00 91.56 88 THR A C 1
ATOM 668 O O . THR A 1 88 ? 9.133 -1.734 -2.668 1.00 91.56 88 THR A O 1
ATOM 671 N N . LEU A 1 89 ? 9.342 -2.816 -0.721 1.00 93.62 89 LEU A N 1
ATOM 672 C CA . LEU A 1 89 ? 8.246 -3.749 -0.978 1.00 93.62 89 LEU A CA 1
ATOM 673 C C . LEU A 1 89 ? 6.872 -3.069 -0.960 1.00 93.62 89 LEU A C 1
ATOM 675 O O . LEU A 1 89 ? 6.047 -3.384 -1.812 1.00 93.62 89 LEU A O 1
ATOM 679 N N . ALA A 1 90 ? 6.636 -2.154 -0.018 1.00 95.19 90 ALA A N 1
ATOM 680 C CA . ALA A 1 90 ? 5.409 -1.361 0.030 1.00 95.19 90 ALA A CA 1
ATOM 681 C C . ALA A 1 90 ? 5.271 -0.490 -1.229 1.00 95.19 90 ALA A C 1
ATOM 683 O O . ALA A 1 90 ? 4.269 -0.593 -1.929 1.00 95.19 90 ALA A O 1
ATOM 684 N N . ASN A 1 91 ? 6.336 0.222 -1.598 1.00 94.50 91 ASN A N 1
ATOM 685 C CA . ASN A 1 91 ? 6.378 1.069 -2.787 1.00 94.50 91 ASN A CA 1
ATOM 686 C C . ASN A 1 91 ? 6.128 0.268 -4.081 1.00 94.50 91 ASN A C 1
ATOM 688 O O . ASN A 1 91 ? 5.432 0.727 -4.981 1.00 94.50 91 ASN A O 1
ATOM 692 N N . LEU A 1 92 ? 6.660 -0.960 -4.189 1.00 94.88 92 LEU A N 1
ATOM 693 C CA . LEU A 1 92 ? 6.373 -1.854 -5.322 1.00 94.88 92 LEU A CA 1
ATOM 694 C C . LEU A 1 92 ? 4.887 -2.223 -5.406 1.00 94.88 92 LEU A C 1
ATOM 696 O O . LEU A 1 92 ? 4.341 -2.327 -6.504 1.00 94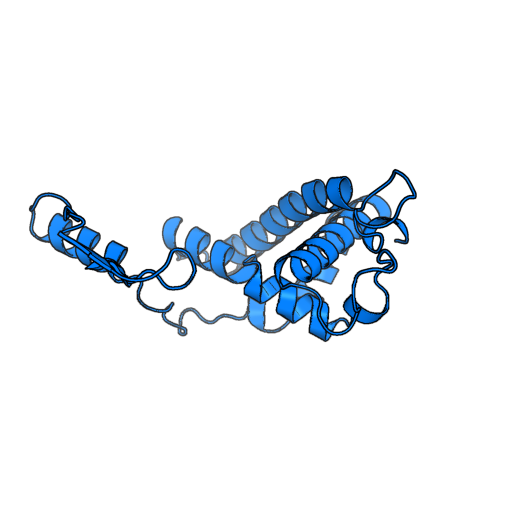.88 92 LEU A O 1
ATOM 700 N N . TYR A 1 93 ? 4.242 -2.443 -4.260 1.00 96.62 93 TYR A N 1
ATOM 701 C CA . TYR A 1 93 ? 2.816 -2.737 -4.207 1.00 96.62 93 TYR A CA 1
ATOM 702 C C . TYR A 1 93 ? 1.977 -1.519 -4.606 1.00 96.62 93 TYR A C 1
ATOM 704 O O . TYR A 1 93 ? 1.104 -1.642 -5.463 1.00 96.62 93 TYR A O 1
ATOM 712 N N . GLU A 1 94 ? 2.274 -0.341 -4.057 1.00 97.56 94 GLU A N 1
ATOM 713 C CA . GLU A 1 94 ? 1.611 0.919 -4.421 1.00 97.56 94 GLU A CA 1
ATOM 714 C C . GLU A 1 94 ? 1.782 1.208 -5.915 1.00 97.56 94 GLU A C 1
ATOM 716 O O . GLU A 1 94 ? 0.799 1.395 -6.629 1.00 97.56 94 GLU A O 1
ATOM 721 N N . ALA A 1 95 ? 3.004 1.107 -6.442 1.00 96.56 95 ALA A N 1
ATOM 722 C CA . ALA A 1 95 ? 3.257 1.291 -7.867 1.00 96.56 95 ALA A CA 1
ATOM 723 C C . ALA A 1 95 ? 2.486 0.297 -8.752 1.00 96.56 95 ALA A C 1
ATOM 725 O O . ALA A 1 95 ? 2.046 0.654 -9.849 1.00 96.56 95 ALA A O 1
ATOM 726 N N . LEU A 1 96 ? 2.295 -0.945 -8.291 1.00 96.50 96 LEU A N 1
ATOM 727 C CA . LEU A 1 96 ? 1.473 -1.931 -8.989 1.00 96.50 96 LEU A CA 1
ATOM 728 C C . LEU A 1 96 ? -0.009 -1.528 -8.993 1.00 96.50 96 LEU A C 1
ATOM 730 O O . LEU A 1 96 ? -0.645 -1.603 -10.045 1.00 96.50 96 LEU A O 1
ATOM 734 N N . VAL A 1 97 ? -0.543 -1.050 -7.865 1.00 97.69 97 VAL A N 1
ATOM 735 C CA . VAL A 1 97 ? -1.913 -0.512 -7.786 1.00 97.69 97 VAL A CA 1
ATOM 736 C C . VAL A 1 97 ? -2.080 0.674 -8.740 1.00 97.69 97 VAL A C 1
ATOM 738 O O . VAL A 1 97 ? -3.029 0.692 -9.527 1.00 97.69 97 VAL A O 1
ATOM 741 N N . GLY A 1 98 ? -1.132 1.616 -8.741 1.00 97.25 98 GLY A N 1
ATOM 742 C CA . GLY A 1 98 ? -1.128 2.760 -9.656 1.00 97.25 98 GLY A CA 1
ATOM 743 C C . GLY A 1 98 ? -1.103 2.338 -11.129 1.00 97.25 98 GLY A C 1
ATOM 744 O O . GLY A 1 98 ? -1.832 2.894 -11.950 1.00 97.25 98 GLY A O 1
ATOM 745 N N . ALA A 1 99 ? -0.328 1.305 -11.470 1.00 96.62 99 ALA A N 1
ATOM 746 C CA . ALA A 1 99 ? -0.293 0.764 -12.826 1.00 96.62 99 ALA A CA 1
ATOM 747 C C . ALA A 1 99 ? -1.611 0.094 -13.241 1.00 96.62 99 ALA A C 1
ATOM 749 O O . ALA A 1 99 ? -2.061 0.321 -14.361 1.00 96.62 99 ALA A O 1
ATOM 750 N N . ILE A 1 100 ? -2.239 -0.698 -12.364 1.00 97.38 100 ILE A N 1
ATOM 751 C CA . ILE A 1 100 ? -3.545 -1.323 -12.645 1.00 97.38 100 ILE A CA 1
ATOM 752 C C . ILE A 1 100 ? -4.621 -0.250 -12.822 1.00 97.38 100 ILE A C 1
ATOM 754 O O . ILE A 1 100 ? -5.454 -0.356 -13.718 1.00 97.38 100 ILE A O 1
ATOM 758 N N . TYR A 1 101 ? -4.588 0.801 -12.001 1.00 97.88 101 TYR A N 1
ATOM 759 C CA . TYR A 1 101 ? -5.516 1.920 -12.121 1.00 97.88 101 TYR A CA 1
ATOM 760 C C . TYR A 1 101 ? -5.401 2.631 -13.476 1.00 97.88 101 TYR A C 1
ATOM 762 O O . TYR A 1 101 ? -6.420 2.878 -14.117 1.00 97.88 101 TYR A O 1
ATOM 770 N N . LEU A 1 102 ? -4.180 2.926 -13.933 1.00 96.75 102 LEU A N 1
ATOM 771 C CA . LEU A 1 102 ? -3.968 3.573 -15.233 1.00 96.75 102 LEU A CA 1
ATOM 772 C C . LEU A 1 102 ? -4.349 2.678 -16.415 1.00 96.75 102 LEU A C 1
ATOM 774 O O . LEU A 1 102 ? -4.827 3.181 -17.427 1.00 96.75 102 LEU A O 1
ATOM 778 N N . ASP A 1 103 ? -4.119 1.374 -16.293 1.00 96.25 103 ASP A N 1
ATOM 779 C CA . ASP A 1 103 ? -4.348 0.413 -17.370 1.00 96.25 103 ASP A CA 1
ATOM 780 C C . ASP A 1 103 ? -5.824 -0.002 -17.488 1.00 96.25 103 ASP A C 1
ATOM 782 O O . ASP A 1 103 ? -6.367 -0.103 -18.584 1.00 96.25 103 ASP A O 1
ATOM 786 N N . SER A 1 104 ? -6.485 -0.217 -16.348 1.00 96.50 104 SER A N 1
ATOM 787 C CA . SER A 1 104 ? -7.775 -0.913 -16.267 1.00 96.50 104 SER A CA 1
ATOM 788 C C . SER A 1 104 ? -8.810 -0.216 -15.364 1.00 96.50 104 SER A C 1
ATOM 790 O O . SER A 1 104 ? -9.891 -0.761 -15.120 1.00 96.50 104 SER A O 1
ATOM 792 N N . GLY A 1 105 ? -8.512 0.985 -14.860 1.00 97.25 105 GLY A N 1
ATOM 793 C CA . GLY A 1 105 ? -9.430 1.818 -14.081 1.00 97.25 105 GLY A CA 1
ATOM 794 C C . GLY A 1 105 ? -9.603 1.415 -12.609 1.00 97.25 105 GLY A C 1
ATOM 795 O O . GLY A 1 105 ? -9.091 0.403 -12.126 1.00 97.25 105 GLY A O 1
ATOM 796 N N . LEU A 1 106 ? -10.368 2.235 -11.877 1.00 97.38 106 LEU A N 1
ATOM 797 C CA . LEU A 1 106 ? -10.555 2.112 -10.423 1.00 97.38 106 LEU A CA 1
ATOM 798 C C . LEU A 1 106 ? -11.189 0.784 -9.999 1.00 97.38 106 LEU A C 1
ATOM 800 O O . LEU A 1 106 ? -10.806 0.226 -8.975 1.00 97.38 106 LEU A O 1
ATOM 804 N N . GLN A 1 107 ? -12.142 0.265 -10.776 1.00 96.56 107 GLN A N 1
ATOM 805 C CA . GLN A 1 107 ? -12.832 -0.975 -10.426 1.00 96.56 107 GLN A CA 1
ATOM 806 C C . GLN A 1 107 ? -11.869 -2.168 -10.397 1.00 96.56 107 GLN A C 1
ATOM 808 O O . GLN A 1 107 ? -11.858 -2.926 -9.431 1.00 96.56 107 GLN A O 1
ATOM 813 N N . SER A 1 108 ? -11.011 -2.281 -11.410 1.00 97.62 108 SER A N 1
ATOM 814 C CA . SER A 1 108 ? -9.996 -3.332 -11.502 1.00 97.62 108 SER A CA 1
ATOM 815 C C . SER A 1 108 ? -8.951 -3.204 -10.393 1.00 97.62 108 SER A C 1
ATOM 817 O O . SER A 1 108 ? -8.579 -4.200 -9.773 1.00 97.62 108 SER A O 1
ATOM 819 N N . ALA A 1 109 ? -8.527 -1.973 -10.080 1.00 97.56 109 ALA A N 1
ATOM 820 C CA . ALA A 1 109 ? -7.630 -1.709 -8.956 1.00 97.56 109 ALA A CA 1
ATOM 821 C C . ALA A 1 109 ? -8.262 -2.122 -7.615 1.00 97.56 109 ALA A C 1
ATOM 823 O O . ALA A 1 109 ? -7.608 -2.771 -6.798 1.00 97.56 109 ALA A O 1
ATOM 824 N N . ARG A 1 110 ? -9.551 -1.821 -7.407 1.00 95.81 110 ARG A N 1
ATOM 825 C CA . ARG A 1 110 ? -10.304 -2.232 -6.214 1.00 95.81 110 ARG A CA 1
ATOM 826 C C . ARG A 1 110 ? -10.375 -3.748 -6.074 1.00 95.81 110 ARG A C 1
ATOM 828 O O . ARG A 1 110 ? -10.127 -4.269 -4.988 1.00 95.81 110 ARG A O 1
ATOM 835 N N . ASP A 1 111 ? -10.703 -4.450 -7.152 1.00 95.06 111 ASP A N 1
ATOM 836 C CA . ASP A 1 111 ? -10.855 -5.907 -7.129 1.00 95.06 111 ASP A CA 1
ATOM 837 C C . ASP A 1 111 ? -9.504 -6.598 -6.887 1.00 95.06 111 ASP A C 1
ATOM 839 O O . ASP A 1 111 ? -9.424 -7.545 -6.094 1.00 95.06 111 ASP A O 1
ATOM 843 N N . PHE A 1 112 ? -8.427 -6.060 -7.471 1.00 96.06 112 PHE A N 1
ATOM 844 C CA . PHE A 1 112 ? -7.059 -6.472 -7.165 1.00 96.06 112 PHE A CA 1
ATOM 845 C C . PHE A 1 112 ? -6.735 -6.284 -5.680 1.00 96.06 112 PHE A C 1
ATOM 847 O O . PHE A 1 112 ? -6.394 -7.263 -5.023 1.00 96.06 112 PHE A O 1
ATOM 854 N N . VAL A 1 113 ? -6.900 -5.070 -5.139 1.00 95.56 113 VAL A N 1
ATOM 855 C CA . VAL A 1 113 ? -6.586 -4.739 -3.737 1.00 95.56 113 VAL A CA 1
ATOM 856 C C . VAL A 1 113 ? -7.363 -5.625 -2.759 1.00 95.56 113 VAL A C 1
ATOM 858 O O . VAL A 1 113 ? -6.790 -6.156 -1.807 1.00 95.56 113 VAL A O 1
ATOM 861 N N . ARG A 1 114 ? -8.662 -5.848 -2.999 1.00 91.62 114 ARG A N 1
ATOM 862 C CA . ARG A 1 114 ? -9.485 -6.727 -2.149 1.00 91.62 114 ARG A CA 1
ATOM 863 C C . ARG A 1 114 ? -8.994 -8.172 -2.171 1.00 91.62 114 ARG A C 1
ATOM 865 O O . ARG A 1 114 ? -8.992 -8.827 -1.130 1.00 91.62 114 ARG A O 1
ATOM 872 N N . THR A 1 115 ? -8.578 -8.658 -3.337 1.00 91.56 115 THR A N 1
ATOM 873 C CA . THR A 1 115 ? -8.090 -10.033 -3.501 1.00 91.56 115 THR A CA 1
ATOM 874 C C . THR A 1 115 ? -6.701 -10.208 -2.889 1.00 91.56 115 THR A C 1
ATOM 876 O O . THR A 1 115 ? -6.482 -11.159 -2.143 1.00 91.56 115 THR A O 1
ATOM 879 N N . SER A 1 116 ? -5.777 -9.281 -3.153 1.00 93.31 116 SER A N 1
ATOM 880 C CA . SER A 1 116 ? -4.385 -9.347 -2.691 1.00 93.31 116 SER A CA 1
ATOM 881 C C . SER A 1 116 ? -4.249 -9.152 -1.182 1.00 93.31 116 SER A C 1
ATOM 883 O O . SER A 1 116 ? -3.476 -9.858 -0.538 1.00 93.31 116 SER A O 1
ATOM 885 N N . MET A 1 117 ? -5.005 -8.228 -0.584 1.00 89.44 117 MET A N 1
ATOM 886 C CA . MET A 1 117 ? -4.976 -8.022 0.868 1.00 89.44 117 MET A CA 1
ATOM 887 C C . MET A 1 117 ? -5.798 -9.087 1.614 1.00 89.44 117 MET A C 1
ATOM 889 O O . MET A 1 117 ? -5.572 -9.316 2.806 1.00 89.44 117 MET A O 1
ATOM 893 N N . GLY A 1 118 ? -6.696 -9.790 0.914 1.00 80.38 118 GLY A N 1
ATOM 894 C CA . GLY A 1 118 ? -7.353 -11.007 1.382 1.00 80.38 118 GLY A CA 1
ATOM 895 C C . GLY A 1 118 ? -8.122 -10.821 2.691 1.00 80.38 118 GLY A C 1
ATOM 896 O O . GLY A 1 118 ? -8.924 -9.900 2.843 1.00 80.38 118 GLY A O 1
ATOM 897 N N . SER A 1 119 ? -7.872 -11.696 3.671 1.00 70.94 119 SER A N 1
ATOM 898 C CA . SER A 1 119 ? -8.531 -11.649 4.984 1.00 70.94 119 SER A CA 1
ATOM 899 C C . SER A 1 119 ? -8.138 -10.445 5.841 1.00 70.94 119 SER A C 1
ATOM 901 O O . SER A 1 119 ? -8.780 -10.217 6.859 1.00 70.94 119 SER A O 1
ATOM 903 N N . ARG A 1 120 ? -7.138 -9.643 5.454 1.00 71.81 120 ARG A N 1
ATOM 904 C CA . ARG A 1 120 ? -6.772 -8.416 6.192 1.00 71.81 120 ARG A CA 1
ATOM 905 C C . ARG A 1 120 ? -7.881 -7.373 6.108 1.00 71.81 120 ARG A C 1
ATOM 907 O O . ARG A 1 120 ? -8.112 -6.642 7.051 1.00 71.81 120 ARG A O 1
ATOM 914 N N . PHE A 1 121 ? -8.657 -7.395 5.033 1.00 64.56 121 PHE A N 1
ATOM 915 C CA . PHE A 1 121 ? -9.898 -6.634 4.921 1.00 64.56 121 PHE A CA 1
ATOM 916 C C . PHE A 1 121 ? -11.021 -7.132 5.848 1.00 64.56 121 PHE A C 1
ATOM 918 O O . PHE A 1 121 ? -12.022 -6.444 6.019 1.00 64.56 121 PHE A O 1
ATOM 925 N N . ARG A 1 122 ? -10.875 -8.328 6.429 1.00 57.72 122 ARG A N 1
ATOM 926 C CA . ARG A 1 122 ? -11.794 -8.922 7.406 1.00 57.72 122 ARG A CA 1
ATOM 927 C C . ARG A 1 122 ? -11.286 -8.743 8.836 1.00 57.72 122 ARG A C 1
ATOM 929 O O . ARG A 1 122 ? -11.530 -9.623 9.654 1.00 57.72 122 ARG A O 1
ATOM 936 N N . ILE A 1 123 ? -10.528 -7.682 9.134 1.00 53.59 123 ILE A N 1
ATOM 937 C CA . ILE A 1 123 ? -10.243 -7.347 10.532 1.00 53.59 123 ILE A CA 1
ATOM 938 C C . ILE A 1 123 ? -11.598 -7.098 11.191 1.00 53.59 123 ILE A C 1
ATOM 940 O O . ILE A 1 123 ? -12.199 -6.039 11.041 1.00 53.59 123 ILE A O 1
ATOM 944 N N . ASP A 1 124 ? -12.096 -8.130 11.867 1.00 45.69 124 ASP A N 1
ATOM 945 C CA . ASP A 1 124 ? -13.180 -8.005 12.813 1.00 45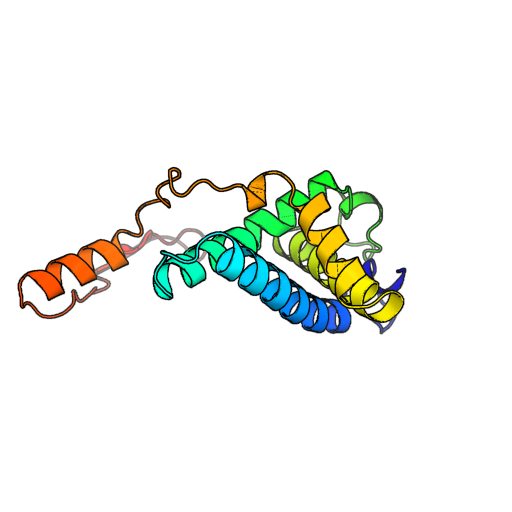.69 124 ASP A CA 1
ATOM 946 C C . ASP A 1 124 ? -12.731 -6.961 13.831 1.00 45.69 124 ASP A C 1
ATOM 948 O O . ASP A 1 124 ? -11.606 -7.006 14.344 1.00 45.69 124 ASP A O 1
ATOM 952 N N . SER A 1 125 ? -13.645 -6.061 14.173 1.00 44.62 125 SER A N 1
ATOM 953 C CA . SER A 1 125 ? -13.548 -5.109 15.286 1.00 44.62 125 SER A CA 1
ATOM 954 C C . SER A 1 125 ? -13.094 -5.746 16.618 1.00 44.62 125 SER A C 1
ATOM 956 O O . SER A 1 125 ? -12.754 -5.044 17.568 1.00 44.62 125 SER A O 1
ATOM 958 N N . ALA A 1 126 ? -13.036 -7.080 16.691 1.00 40.75 126 ALA A N 1
ATOM 959 C CA . ALA A 1 126 ? -12.511 -7.878 17.788 1.00 40.75 126 ALA A CA 1
ATOM 960 C C . ALA A 1 126 ? -10.975 -7.868 17.941 1.00 40.75 126 ALA A C 1
ATOM 962 O O . ALA A 1 126 ? -10.489 -8.137 19.045 1.00 40.75 126 ALA A O 1
ATOM 963 N N . GLN A 1 127 ? -10.184 -7.547 16.908 1.00 44.31 127 GLN A N 1
ATOM 964 C CA . GLN A 1 127 ? -8.756 -7.276 17.115 1.00 44.31 127 GLN A CA 1
ATOM 965 C C . GLN A 1 127 ? -8.601 -5.853 17.646 1.00 44.31 127 GLN A C 1
ATOM 967 O O . GLN A 1 127 ? -8.360 -4.910 16.895 1.00 44.31 127 GLN A O 1
ATOM 972 N N . LYS A 1 128 ? -8.728 -5.710 18.973 1.00 42.16 128 LYS A N 1
ATOM 973 C CA . LYS A 1 128 ? -8.244 -4.527 19.691 1.00 42.16 128 LYS A CA 1
ATOM 974 C C . LYS A 1 128 ? -6.851 -4.207 19.156 1.00 42.16 128 LYS A C 1
ATOM 976 O O . LYS A 1 128 ? -5.930 -5.013 19.307 1.00 42.16 128 LYS A O 1
ATOM 981 N N . SER A 1 129 ? -6.732 -3.059 18.488 1.00 48.72 129 SER A N 1
ATOM 982 C CA . SER A 1 129 ? -5.440 -2.522 18.070 1.00 48.72 129 SER A CA 1
ATOM 983 C C . SER A 1 129 ? -4.493 -2.555 19.267 1.00 48.72 129 SER A C 1
ATOM 985 O O . SER A 1 129 ? -4.936 -2.385 20.406 1.00 48.72 129 SER A O 1
ATOM 987 N N . ALA A 1 130 ? -3.204 -2.804 19.023 1.00 49.34 130 ALA A N 1
ATOM 988 C CA . ALA A 1 130 ? -2.213 -2.715 20.086 1.00 49.34 130 ALA A CA 1
ATOM 989 C C . ALA A 1 130 ? -2.391 -1.358 20.793 1.00 49.34 130 ALA A C 1
ATOM 991 O O . ALA A 1 130 ? -2.472 -0.341 20.095 1.00 49.34 130 ALA A O 1
ATOM 992 N N . PRO A 1 131 ? -2.519 -1.337 22.131 1.00 53.53 131 PRO A N 1
ATOM 993 C CA . PRO A 1 131 ? -2.778 -0.109 22.866 1.00 53.53 131 PRO A CA 1
ATOM 994 C C . PRO A 1 131 ? -1.702 0.909 22.503 1.00 53.53 131 PRO A C 1
ATOM 996 O O . PRO A 1 131 ? -0.515 0.580 22.509 1.00 53.53 131 PRO A O 1
ATOM 999 N N . ILE A 1 132 ? -2.120 2.119 22.124 1.00 70.50 132 ILE A N 1
ATOM 1000 C CA . ILE A 1 132 ? -1.223 3.249 21.873 1.00 70.50 132 ILE A CA 1
ATOM 1001 C C . ILE A 1 132 ? -1.132 3.989 23.208 1.00 70.50 132 ILE A C 1
ATOM 1003 O O . ILE A 1 132 ? -1.961 4.865 23.467 1.00 70.50 132 ILE A O 1
ATOM 1007 N N . PRO A 1 133 ? -0.151 3.679 24.077 1.00 74.38 133 PRO A N 1
ATOM 1008 C CA . PRO A 1 133 ? -0.239 4.043 25.491 1.00 74.38 133 PRO A CA 1
ATOM 1009 C C . PRO A 1 133 ? -0.200 5.561 25.692 1.00 74.38 133 PRO A C 1
ATOM 1011 O O . PRO A 1 133 ? -0.792 6.089 26.625 1.00 74.38 133 PRO A O 1
ATOM 1014 N N . LYS A 1 134 ? 0.446 6.286 24.764 1.00 76.06 134 LYS A N 1
ATOM 1015 C CA . LYS A 1 134 ? 0.468 7.756 24.742 1.00 76.06 134 LYS A CA 1
ATOM 1016 C C . LYS A 1 134 ? -0.917 8.360 24.505 1.00 76.06 134 LYS A C 1
ATOM 1018 O O . LYS A 1 134 ? -1.274 9.323 25.172 1.00 76.06 134 LYS A O 1
ATOM 1023 N N . GLN A 1 135 ? -1.674 7.800 23.561 1.00 71.19 135 GLN A N 1
ATOM 1024 C CA . GLN A 1 135 ? -3.013 8.279 23.225 1.00 71.19 135 GLN A CA 1
ATOM 1025 C C . GLN A 1 135 ? -4.006 7.919 24.336 1.00 71.19 135 GLN A C 1
ATOM 1027 O O . GLN A 1 135 ? -4.807 8.760 24.728 1.00 71.19 135 GLN A O 1
ATOM 1032 N N . GLU A 1 136 ? -3.899 6.713 24.900 1.00 80.62 136 GLU A N 1
ATOM 1033 C CA . GLU A 1 136 ? -4.715 6.291 26.045 1.00 80.62 136 GLU A CA 1
ATOM 1034 C C . GLU A 1 136 ? -4.473 7.174 27.274 1.00 80.62 136 GLU A C 1
ATOM 1036 O O . GLU A 1 136 ? -5.429 7.639 27.892 1.00 80.62 136 GLU A O 1
ATOM 1041 N N . LEU A 1 137 ? -3.207 7.475 27.596 1.00 79.50 137 LEU A N 1
ATOM 1042 C CA . LEU A 1 137 ? -2.871 8.360 28.713 1.00 79.50 137 LEU A CA 1
ATOM 1043 C C . LEU A 1 137 ? -3.425 9.775 28.500 1.00 79.50 137 LEU A C 1
ATOM 1045 O O . LEU A 1 137 ? -3.933 10.384 29.439 1.00 79.50 137 LEU A O 1
ATOM 1049 N N . GLN A 1 138 ? -3.355 10.290 27.270 1.00 81.44 138 GLN A N 1
ATOM 1050 C CA . GLN A 1 138 ? -3.893 11.607 26.936 1.00 81.44 138 GLN A CA 1
ATOM 1051 C C . GLN A 1 138 ? -5.419 11.656 27.069 1.00 81.44 138 GLN A C 1
ATOM 1053 O O . GLN A 1 138 ? -5.946 12.588 27.676 1.00 81.44 138 GLN A O 1
ATOM 1058 N N . GLN A 1 139 ? -6.124 10.650 26.547 1.00 79.38 139 GLN A N 1
ATOM 1059 C CA . GLN A 1 139 ? -7.580 10.558 26.669 1.00 79.38 139 GLN A CA 1
ATOM 1060 C C . GLN A 1 139 ? -8.012 10.400 28.130 1.00 79.38 139 GLN A C 1
ATOM 1062 O O . GLN A 1 139 ? -8.957 11.059 28.558 1.00 79.38 139 GLN A O 1
ATOM 1067 N N . TYR A 1 140 ? -7.295 9.589 28.913 1.00 82.31 140 TYR A N 1
ATOM 1068 C CA . TYR A 1 140 ? -7.553 9.433 30.343 1.00 82.31 140 TYR A CA 1
ATOM 1069 C C . TYR A 1 140 ? -7.378 10.756 31.104 1.00 82.31 140 TYR A C 1
ATOM 1071 O O . TYR A 1 140 ? -8.261 11.142 31.866 1.00 82.31 140 TYR A O 1
ATOM 1079 N N . ALA A 1 141 ? -6.279 11.484 30.869 1.00 83.69 141 ALA A N 1
ATOM 1080 C CA . ALA A 1 141 ? -6.031 12.777 31.512 1.00 83.69 141 ALA A CA 1
ATOM 1081 C C . ALA A 1 141 ? -7.129 13.806 31.186 1.00 83.69 141 ALA A C 1
ATOM 1083 O O . ALA A 1 141 ? -7.644 14.465 32.089 1.00 83.69 141 ALA A O 1
ATOM 1084 N N . GLN A 1 142 ? -7.553 13.873 29.918 1.00 82.06 142 GLN A N 1
ATOM 1085 C CA . GLN A 1 142 ? -8.632 14.763 29.478 1.00 82.06 142 GLN A CA 1
ATOM 1086 C C . GLN A 1 142 ? -9.997 14.384 30.071 1.00 82.06 142 GLN A C 1
ATOM 1088 O O . GLN A 1 142 ? -10.750 15.267 30.476 1.00 82.06 142 GLN A O 1
ATOM 1093 N N . GLN A 1 143 ? -10.318 13.087 30.173 1.00 83.00 143 GLN A N 1
ATOM 1094 C CA . GLN A 1 143 ? -11.563 12.623 30.805 1.00 83.00 143 GLN A CA 1
ATOM 1095 C C . GLN A 1 143 ? -11.641 12.984 32.293 1.00 83.00 143 GLN A C 1
ATOM 1097 O O . GLN A 1 143 ? -12.732 13.220 32.806 1.00 83.00 143 GLN A O 1
ATOM 1102 N N . GLN A 1 144 ? -10.499 13.062 32.977 1.00 85.62 144 GLN A N 1
ATOM 1103 C CA . GLN A 1 144 ? -10.418 13.485 34.378 1.00 85.62 144 GLN A CA 1
ATOM 1104 C C . GLN A 1 144 ? -10.393 15.017 34.547 1.00 85.62 144 GLN A C 1
ATOM 1106 O O . GLN A 1 144 ? -10.203 15.507 35.659 1.00 85.62 144 GLN A O 1
ATOM 1111 N N . GLY A 1 145 ? -10.579 15.782 33.463 1.00 80.62 145 GLY A N 1
ATOM 1112 C CA . GLY A 1 145 ? -10.557 17.248 33.479 1.00 80.62 145 GLY A CA 1
ATOM 1113 C C . GLY A 1 145 ? -9.164 17.850 33.684 1.00 80.62 145 GLY A C 1
ATOM 1114 O O . GLY A 1 145 ? -9.062 19.020 34.047 1.00 80.62 145 GLY A O 1
ATOM 1115 N N . GLY A 1 146 ? -8.107 17.057 33.493 1.00 77.62 146 GLY A N 1
ATOM 1116 C CA . GLY A 1 146 ? -6.721 17.498 33.597 1.00 77.62 146 GLY A CA 1
ATOM 1117 C C . GLY A 1 146 ? -6.141 17.973 32.265 1.00 77.62 146 GLY A C 1
ATOM 1118 O O . GLY A 1 146 ? -6.674 17.699 31.186 1.00 77.62 146 GLY A O 1
ATOM 1119 N N . ASP A 1 147 ? -5.004 18.659 32.351 1.00 80.19 147 ASP A N 1
ATOM 1120 C CA . ASP A 1 147 ? -4.194 19.029 31.192 1.00 80.19 147 ASP A CA 1
ATOM 1121 C C . ASP A 1 147 ? -3.579 17.787 30.513 1.00 80.19 147 ASP A C 1
ATOM 1123 O O . ASP A 1 147 ? -3.334 16.767 31.170 1.00 80.19 147 ASP A O 1
ATOM 1127 N N . PRO A 1 148 ? -3.311 17.833 29.193 1.00 76.88 148 PRO A N 1
ATOM 1128 C CA . PRO A 1 148 ? -2.660 16.730 28.496 1.00 76.88 148 PRO A CA 1
ATOM 1129 C C . PRO A 1 148 ? -1.253 16.459 29.066 1.00 76.88 148 PRO A C 1
ATOM 1131 O O . PRO A 1 148 ? -0.539 17.398 29.421 1.00 76.88 148 PRO A O 1
ATOM 1134 N N . PRO A 1 149 ? -0.817 15.186 29.121 1.00 82.31 149 PRO A N 1
ATOM 1135 C CA . PRO A 1 149 ? 0.477 14.821 29.684 1.00 82.31 149 PRO A CA 1
ATOM 1136 C C . PRO A 1 14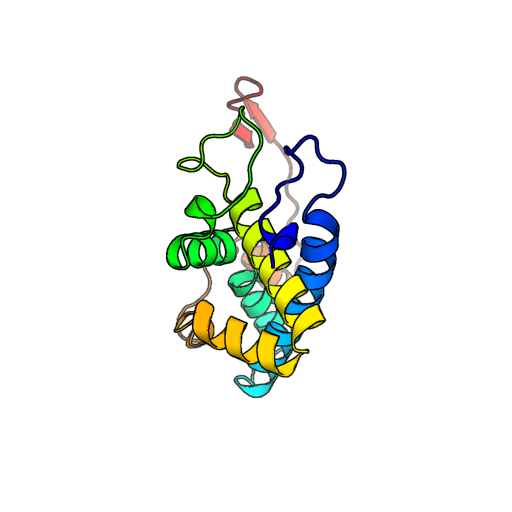9 ? 1.630 15.430 28.877 1.00 82.31 149 PRO A C 1
ATOM 1138 O O . PRO A 1 149 ? 1.674 15.322 27.648 1.00 82.31 149 PRO A O 1
ATOM 1141 N N . THR A 1 150 ? 2.589 16.030 29.579 1.00 83.06 150 THR A N 1
ATOM 1142 C CA . THR A 1 150 ? 3.850 16.515 29.014 1.00 83.06 150 THR A CA 1
ATOM 1143 C C . THR A 1 150 ? 4.945 15.465 29.196 1.00 83.06 150 THR A C 1
ATOM 1145 O O . THR A 1 150 ? 4.983 14.746 30.193 1.00 83.06 150 THR A O 1
ATOM 1148 N N . TYR A 1 151 ? 5.833 15.349 28.208 1.00 83.00 151 TYR A N 1
ATOM 1149 C CA . TYR A 1 151 ? 6.970 14.430 28.249 1.00 83.00 151 TYR A CA 1
ATOM 1150 C C . TYR A 1 151 ? 8.254 15.248 28.185 1.00 83.00 151 TYR A C 1
ATOM 1152 O O . TYR A 1 151 ? 8.471 15.977 27.217 1.00 83.00 151 TYR A O 1
ATOM 1160 N N . GLU A 1 152 ? 9.097 15.112 29.202 1.00 85.81 152 GLU A N 1
ATOM 1161 C CA . GLU A 1 152 ? 10.431 15.704 29.242 1.00 85.81 152 GLU A CA 1
ATOM 1162 C C . GLU A 1 152 ? 11.486 14.620 29.035 1.00 85.81 152 GLU A C 1
ATOM 1164 O O . GLU A 1 152 ? 11.376 13.526 29.584 1.00 85.81 152 GLU A O 1
ATOM 1169 N N . LEU A 1 153 ? 12.500 14.927 28.225 1.00 86.06 153 LEU A N 1
ATOM 1170 C CA . LEU A 1 153 ? 13.658 14.060 28.044 1.00 86.06 153 LEU A CA 1
ATOM 1171 C C . LEU A 1 153 ? 14.614 14.288 29.214 1.00 86.06 153 LEU A C 1
ATOM 1173 O O . LEU A 1 153 ? 15.225 15.355 29.303 1.00 86.06 153 LEU A O 1
ATOM 1177 N N . LEU A 1 154 ? 14.749 13.297 30.090 1.00 86.62 154 LEU A N 1
ATOM 1178 C CA . LEU A 1 154 ? 15.582 13.412 31.287 1.00 86.62 154 LEU A CA 1
ATOM 1179 C C . LEU A 1 154 ? 17.037 13.092 30.972 1.00 86.62 154 LEU A C 1
ATOM 1181 O O . LEU A 1 154 ? 17.953 13.747 31.470 1.00 86.62 154 LEU A O 1
ATOM 1185 N N . GLU A 1 155 ? 17.263 1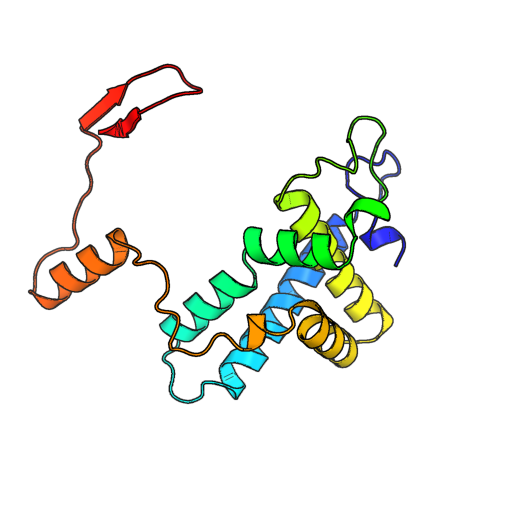2.078 30.136 1.00 85.12 155 GLU A N 1
ATOM 1186 C CA . GLU A 1 155 ? 18.615 11.636 29.827 1.00 85.12 155 GLU A CA 1
ATOM 1187 C C . GLU A 1 155 ? 18.704 10.956 28.459 1.00 85.12 155 GLU A C 1
ATOM 1189 O O . GLU A 1 155 ? 17.783 10.287 27.994 1.00 85.12 155 GLU A O 1
ATOM 1194 N N . THR A 1 156 ? 19.857 11.096 27.806 1.00 85.50 156 THR A N 1
ATOM 1195 C CA . THR A 1 156 ? 20.210 10.321 26.612 1.00 85.50 156 THR A CA 1
ATOM 1196 C C . THR A 1 156 ? 21.543 9.626 26.850 1.00 85.50 156 THR A C 1
ATOM 1198 O O . THR A 1 156 ? 22.540 10.282 27.148 1.00 85.50 156 THR A O 1
ATOM 1201 N N . ARG A 1 157 ? 21.575 8.299 26.706 1.00 88.19 157 ARG A N 1
ATOM 1202 C CA . ARG A 1 157 ? 22.775 7.467 26.900 1.00 88.19 157 ARG A CA 1
ATOM 1203 C C . ARG A 1 157 ? 23.101 6.673 25.640 1.00 88.19 157 ARG A C 1
ATOM 1205 O O . ARG A 1 157 ? 22.202 6.340 24.880 1.00 88.19 157 ARG A O 1
ATOM 1212 N N . GLY A 1 158 ? 24.368 6.299 25.466 1.00 82.69 158 GLY A N 1
ATOM 1213 C CA . GLY A 1 158 ? 24.817 5.398 24.397 1.00 82.69 158 GLY A CA 1
ATOM 1214 C C . GLY A 1 158 ? 25.277 6.099 23.116 1.00 82.69 158 GLY A C 1
ATOM 1215 O O . GLY A 1 158 ? 25.119 7.309 22.938 1.00 82.69 158 GLY A O 1
ATOM 1216 N N . GLU A 1 159 ? 25.890 5.323 22.223 1.00 76.19 159 GLU A N 1
ATOM 1217 C CA . GLU A 1 159 ? 26.392 5.825 20.942 1.00 76.19 159 GLU A CA 1
ATOM 1218 C C . GLU A 1 159 ? 25.258 6.198 19.985 1.00 76.19 159 GLU A C 1
ATOM 1220 O O . GLU A 1 159 ? 24.129 5.740 20.132 1.00 76.19 159 GLU A O 1
ATOM 1225 N N . ALA A 1 160 ? 25.548 7.010 18.962 1.00 72.56 160 ALA A N 1
ATOM 1226 C CA . ALA A 1 160 ? 24.536 7.515 18.028 1.00 72.56 160 ALA A CA 1
ATOM 1227 C C . ALA A 1 160 ? 23.666 6.414 17.385 1.00 72.56 160 ALA A C 1
ATOM 1229 O O . ALA A 1 160 ? 22.494 6.652 17.111 1.00 72.56 160 ALA A O 1
ATOM 1230 N N . HIS A 1 161 ? 24.222 5.215 17.192 1.00 70.50 161 HIS A N 1
ATOM 1231 C CA . HIS A 1 161 ? 23.537 4.060 16.608 1.00 70.50 161 HIS A CA 1
ATOM 1232 C C . HIS A 1 161 ? 22.826 3.158 17.641 1.00 70.50 161 HIS A C 1
ATOM 1234 O O . HIS A 1 161 ? 22.172 2.193 17.255 1.00 70.50 161 HIS A O 1
ATOM 1240 N N . ALA A 1 162 ? 22.945 3.462 18.937 1.00 69.19 162 ALA A N 1
ATOM 1241 C CA . ALA A 1 162 ? 22.414 2.674 20.050 1.00 69.19 162 ALA A CA 1
ATOM 1242 C C . ALA A 1 162 ? 21.985 3.573 21.229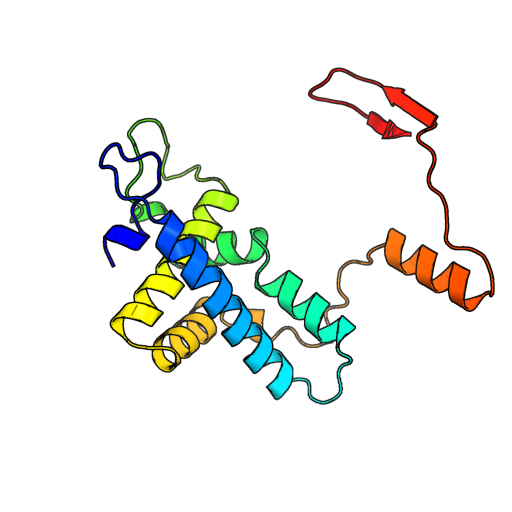 1.00 69.19 162 ALA A C 1
ATOM 1244 O O . ALA A 1 162 ? 22.279 3.282 22.390 1.00 69.19 162 ALA A O 1
ATOM 1245 N N . ARG A 1 163 ? 21.320 4.701 20.935 1.00 74.12 163 ARG A N 1
ATOM 1246 C CA . ARG A 1 163 ? 20.860 5.632 21.973 1.00 74.12 163 ARG A CA 1
ATOM 1247 C C . ARG A 1 163 ? 19.691 5.057 22.766 1.00 74.12 163 ARG A C 1
ATOM 1249 O O . ARG A 1 163 ? 18.707 4.597 22.190 1.00 74.12 163 ARG A O 1
ATOM 1256 N N . ALA A 1 164 ? 19.789 5.166 24.083 1.00 73.38 164 ALA A N 1
ATOM 1257 C CA . ALA A 1 164 ? 18.701 4.984 25.029 1.00 73.38 164 ALA A CA 1
ATOM 1258 C C . ALA A 1 164 ? 18.224 6.355 25.529 1.00 73.38 164 ALA A C 1
ATOM 1260 O O . ALA A 1 164 ? 19.042 7.247 25.769 1.00 73.38 164 ALA A O 1
ATOM 1261 N N . PHE A 1 165 ? 16.911 6.500 25.694 1.00 85.38 165 PHE A N 1
ATOM 1262 C CA . PHE A 1 165 ? 16.254 7.719 26.166 1.00 85.38 165 PHE A CA 1
ATOM 1263 C C . PHE A 1 165 ? 15.487 7.393 27.452 1.00 85.38 165 PHE A C 1
ATOM 1265 O O . PHE A 1 165 ? 14.800 6.368 27.494 1.00 85.38 165 PHE A O 1
ATOM 1272 N N . LEU A 1 166 ? 15.646 8.237 28.472 1.00 66.94 166 LEU A N 1
ATOM 1273 C CA . LEU A 1 166 ? 14.921 8.201 29.747 1.00 66.94 166 LEU A CA 1
ATOM 1274 C C . LEU A 1 166 ? 13.941 9.369 29.815 1.00 66.94 166 LEU A C 1
ATOM 1276 O O . LEU A 1 166 ? 14.376 10.507 29.509 1.00 66.94 166 LEU A O 1
#